Protein AF-A0A3C0BXS3-F1 (afdb_monomer_lite)

Structure (mmCIF, N/CA/C/O backbone):
data_AF-A0A3C0BXS3-F1
#
_entry.id   AF-A0A3C0BXS3-F1
#
loop_
_atom_site.group_PDB
_atom_site.id
_atom_site.type_symbol
_atom_site.label_atom_id
_atom_site.label_alt_id
_atom_site.label_comp_id
_atom_site.label_asym_id
_atom_site.label_entity_id
_atom_site.label_seq_id
_atom_site.pdbx_PDB_ins_code
_atom_site.Cartn_x
_atom_site.Cartn_y
_atom_site.Cartn_z
_atom_site.occupancy
_atom_site.B_iso_or_equiv
_atom_site.auth_seq_id
_atom_site.auth_comp_id
_atom_site.auth_asym_id
_atom_site.auth_atom_id
_atom_site.pdbx_PDB_model_num
ATOM 1 N N . MET A 1 1 ? 12.363 19.238 24.621 1.00 46.34 1 MET A N 1
ATOM 2 C CA . MET A 1 1 ? 12.752 18.638 23.332 1.00 46.34 1 MET A CA 1
ATOM 3 C C . MET A 1 1 ? 11.778 17.500 23.112 1.00 46.34 1 MET A C 1
ATOM 5 O O . MET A 1 1 ? 11.814 16.553 23.882 1.00 46.34 1 MET A O 1
ATOM 9 N N . ILE A 1 2 ? 10.798 17.682 22.228 1.00 51.22 2 ILE A N 1
ATOM 10 C CA . ILE A 1 2 ? 9.835 16.627 21.899 1.00 51.22 2 ILE A CA 1
ATOM 11 C C . ILE A 1 2 ? 10.576 15.727 20.912 1.00 51.22 2 ILE A C 1
ATOM 13 O O . ILE A 1 2 ? 10.911 16.179 19.821 1.00 51.22 2 ILE A O 1
ATOM 17 N N . PHE A 1 3 ? 10.944 14.524 21.343 1.00 51.50 3 PHE A N 1
ATOM 18 C CA . PHE A 1 3 ? 11.507 13.510 20.460 1.00 51.50 3 PHE A CA 1
ATOM 19 C C . PHE A 1 3 ? 10.339 12.951 19.645 1.00 51.50 3 PHE A C 1
ATOM 21 O O . PHE A 1 3 ? 9.474 12.279 20.200 1.00 51.50 3 PHE A O 1
ATOM 28 N N . ALA A 1 4 ? 10.262 13.317 18.366 1.00 50.56 4 ALA A N 1
ATOM 29 C CA . ALA A 1 4 ? 9.395 12.631 17.421 1.00 50.56 4 ALA A CA 1
ATOM 30 C C . ALA A 1 4 ? 10.035 11.264 17.160 1.00 50.56 4 ALA A C 1
ATOM 32 O O . ALA A 1 4 ? 11.113 11.191 16.570 1.00 50.56 4 ALA A O 1
ATOM 33 N N . PHE A 1 5 ? 9.428 10.206 17.689 1.00 52.25 5 PHE A N 1
ATOM 34 C CA . PHE A 1 5 ? 9.709 8.856 17.216 1.00 52.25 5 PHE A CA 1
ATOM 35 C C . PHE A 1 5 ? 9.144 8.741 15.793 1.00 52.25 5 PHE A C 1
ATOM 37 O O . PHE A 1 5 ? 8.111 9.367 15.530 1.00 52.25 5 PHE A O 1
ATOM 44 N N . PRO A 1 6 ? 9.805 8.016 14.874 1.00 51.69 6 PRO A N 1
ATOM 45 C CA . PRO A 1 6 ? 9.173 7.678 13.608 1.00 51.69 6 PRO A CA 1
ATOM 46 C C . PRO A 1 6 ? 7.893 6.909 13.944 1.00 51.69 6 PRO A C 1
ATOM 48 O O . PRO A 1 6 ? 7.936 5.924 14.678 1.00 51.69 6 PRO A O 1
ATOM 51 N N . ALA A 1 7 ? 6.750 7.429 13.505 1.00 56.00 7 ALA A N 1
ATOM 52 C CA . ALA A 1 7 ? 5.570 6.595 13.388 1.00 56.00 7 ALA A CA 1
ATOM 53 C C . ALA A 1 7 ? 5.893 5.635 12.244 1.00 56.00 7 ALA A C 1
ATOM 55 O O . ALA A 1 7 ? 6.181 6.100 11.140 1.00 56.00 7 ALA A O 1
ATOM 56 N N . GLU A 1 8 ? 5.974 4.341 12.540 1.00 64.12 8 GLU A N 1
ATOM 57 C CA . GLU A 1 8 ? 6.032 3.328 11.490 1.00 64.12 8 GLU A CA 1
ATOM 58 C C . GLU A 1 8 ? 4.653 3.365 10.838 1.00 64.12 8 GLU A C 1
ATOM 60 O O . GLU A 1 8 ? 3.651 3.047 11.474 1.00 64.12 8 GLU A O 1
ATOM 65 N N . ALA A 1 9 ? 4.606 3.968 9.653 1.00 78.31 9 ALA A N 1
ATOM 66 C CA . ALA A 1 9 ? 3.402 4.138 8.864 1.00 78.31 9 ALA A CA 1
ATOM 67 C C . ALA A 1 9 ? 3.368 3.036 7.806 1.00 78.31 9 ALA A C 1
ATOM 69 O O . ALA A 1 9 ? 4.419 2.556 7.390 1.00 78.31 9 ALA A O 1
ATOM 70 N N . LEU A 1 10 ? 2.165 2.660 7.374 1.00 88.38 10 LEU A N 1
ATOM 71 C CA . LEU A 1 10 ? 1.962 1.714 6.286 1.00 88.38 10 LEU A CA 1
ATOM 72 C C . LEU A 1 10 ? 2.770 2.175 5.083 1.00 88.38 10 LEU A C 1
ATOM 74 O O . LEU A 1 10 ? 2.592 3.297 4.611 1.00 88.38 10 LEU A O 1
ATOM 78 N N . THR A 1 11 ? 3.591 1.277 4.569 1.00 91.75 11 THR A N 1
ATOM 79 C CA . THR A 1 11 ? 4.429 1.539 3.409 1.00 91.75 11 THR A CA 1
ATOM 80 C C . THR A 1 11 ? 3.985 0.621 2.281 1.00 91.75 11 THR A C 1
ATOM 82 O O . THR A 1 11 ? 3.956 -0.595 2.455 1.00 91.75 11 THR A O 1
ATOM 85 N N . ILE A 1 12 ? 3.601 1.194 1.137 1.00 93.12 12 ILE A N 1
ATOM 86 C CA . ILE A 1 12 ? 3.169 0.440 -0.046 1.00 93.12 12 ILE A CA 1
ATOM 87 C C . ILE A 1 12 ? 4.148 0.700 -1.184 1.00 93.12 12 ILE A C 1
ATOM 89 O O . ILE A 1 12 ? 4.226 1.818 -1.696 1.00 93.12 12 ILE A O 1
ATOM 93 N N . SER A 1 13 ? 4.859 -0.341 -1.604 1.00 94.69 13 SER A N 1
ATOM 94 C CA . SER A 1 13 ? 5.765 -0.309 -2.749 1.00 94.69 13 SER A CA 1
ATOM 95 C C . SER A 1 13 ? 5.124 -0.943 -3.979 1.00 94.69 13 SER A C 1
ATOM 97 O O . SER A 1 13 ? 4.420 -1.941 -3.875 1.00 94.69 13 SER A O 1
ATOM 99 N N . ASN A 1 14 ? 5.361 -0.379 -5.157 1.00 95.88 14 ASN A N 1
ATOM 100 C CA . ASN A 1 14 ? 5.004 -1.001 -6.425 1.00 95.88 14 ASN A CA 1
ATOM 101 C C . ASN A 1 14 ? 6.265 -1.587 -7.068 1.00 95.88 14 ASN A C 1
ATOM 103 O O . ASN A 1 14 ? 7.117 -0.835 -7.550 1.00 95.88 14 ASN A O 1
ATOM 107 N N . VAL A 1 15 ? 6.386 -2.916 -7.088 1.00 95.62 15 VAL A N 1
ATOM 108 C CA . VAL A 1 15 ? 7.510 -3.595 -7.755 1.00 95.62 15 VAL A CA 1
ATOM 109 C C . VAL A 1 15 ? 7.165 -4.039 -9.176 1.00 95.62 15 VAL A C 1
ATOM 111 O O . VAL A 1 15 ? 8.054 -4.494 -9.901 1.00 95.62 15 VAL A O 1
ATOM 114 N N . ASP A 1 16 ? 5.920 -3.841 -9.605 1.00 94.38 16 ASP A N 1
ATOM 115 C CA . ASP A 1 16 ? 5.503 -4.056 -10.980 1.00 94.38 16 ASP A CA 1
ATOM 116 C C . ASP A 1 16 ? 6.105 -2.999 -11.928 1.00 94.38 16 ASP A C 1
ATOM 118 O O . ASP A 1 16 ? 6.501 -1.895 -11.521 1.00 94.38 16 ASP A O 1
ATOM 122 N N . PRO A 1 17 ? 6.236 -3.331 -13.227 1.00 94.38 17 PRO A N 1
ATOM 123 C CA . PRO A 1 17 ? 6.681 -2.384 -14.246 1.00 94.38 17 PRO A CA 1
ATOM 124 C C . PRO A 1 17 ? 5.597 -1.369 -14.643 1.00 94.38 17 PRO A C 1
ATOM 126 O O . PRO A 1 17 ? 5.914 -0.385 -15.317 1.00 94.38 17 PRO A O 1
ATOM 129 N N . ASP A 1 18 ? 4.347 -1.603 -14.246 1.00 94.44 18 ASP A N 1
ATOM 130 C CA . ASP A 1 18 ? 3.181 -0.786 -14.566 1.00 94.44 18 ASP A CA 1
ATOM 131 C C . ASP A 1 18 ? 2.719 0.015 -13.332 1.00 94.44 18 ASP A C 1
ATOM 133 O O . ASP A 1 18 ? 2.881 -0.439 -12.199 1.00 94.44 18 ASP A O 1
ATOM 137 N N . PRO A 1 19 ? 2.195 1.243 -13.505 1.00 95.00 19 PRO A N 1
ATOM 138 C CA . PRO A 1 19 ? 1.639 2.005 -12.394 1.00 95.00 19 PRO A CA 1
ATOM 139 C C . PRO A 1 19 ? 0.348 1.353 -11.892 1.00 95.00 19 PRO A C 1
ATOM 141 O O . PRO A 1 19 ? -0.497 0.974 -12.701 1.00 95.00 19 PRO A O 1
ATOM 144 N N . HIS A 1 20 ? 0.166 1.328 -10.573 1.00 95.56 20 HIS A N 1
ATOM 145 C CA . HIS A 1 20 ? -1.034 0.784 -9.941 1.00 95.56 20 HIS A CA 1
ATOM 146 C C . HIS A 1 20 ? -1.809 1.852 -9.187 1.00 95.56 20 HIS A C 1
ATOM 148 O O . HIS A 1 20 ? -1.239 2.648 -8.435 1.00 95.56 20 HIS A O 1
ATOM 154 N N . THR A 1 21 ? -3.126 1.869 -9.382 1.00 95.25 21 THR A N 1
ATOM 155 C CA . THR A 1 21 ? -4.020 2.757 -8.636 1.00 95.25 21 THR A CA 1
ATOM 156 C C . THR A 1 21 ? -4.668 1.995 -7.489 1.00 95.25 21 THR A C 1
ATOM 158 O O . THR A 1 21 ? -5.259 0.932 -7.674 1.00 95.25 21 THR A O 1
ATOM 161 N N . ILE A 1 22 ? -4.580 2.574 -6.295 1.00 94.38 22 ILE A N 1
ATOM 162 C CA . ILE A 1 22 ? -5.181 2.045 -5.077 1.00 94.38 22 ILE A CA 1
ATOM 163 C C . ILE A 1 22 ? -6.132 3.069 -4.467 1.00 94.38 22 ILE A C 1
ATOM 165 O O . ILE A 1 22 ? -5.910 4.277 -4.537 1.00 94.38 22 ILE A O 1
ATOM 169 N N . THR A 1 23 ? -7.177 2.587 -3.811 1.00 95.25 23 THR A N 1
ATOM 170 C CA . THR A 1 23 ? -8.063 3.394 -2.977 1.00 95.25 23 THR A CA 1
ATOM 171 C C . THR A 1 23 ? -7.834 3.036 -1.521 1.00 95.25 23 THR A C 1
ATOM 173 O O . THR A 1 23 ? -8.078 1.913 -1.094 1.00 95.25 23 THR A O 1
ATOM 176 N N . VAL A 1 24 ? -7.390 4.008 -0.734 1.00 93.94 24 VAL A N 1
ATOM 177 C CA . VAL A 1 24 ? -7.186 3.866 0.705 1.00 93.94 24 VAL A CA 1
ATOM 178 C C . VAL A 1 24 ? -8.379 4.467 1.434 1.00 93.94 24 VAL A C 1
ATOM 180 O O . VAL A 1 24 ? -8.650 5.663 1.331 1.00 93.94 24 VAL A O 1
ATOM 183 N N . THR A 1 25 ? -9.091 3.644 2.194 1.00 94.38 25 THR A N 1
ATOM 184 C CA . THR A 1 25 ? -10.221 4.049 3.029 1.00 94.38 25 THR A CA 1
ATOM 185 C C . THR A 1 25 ? -9.828 4.034 4.503 1.00 94.38 25 THR A C 1
ATOM 187 O O . THR A 1 25 ? -9.520 2.983 5.065 1.00 94.38 25 THR A O 1
ATOM 190 N N . VAL A 1 26 ? -9.912 5.191 5.160 1.00 92.12 26 VAL A N 1
ATOM 191 C CA . VAL A 1 26 ? -9.650 5.372 6.594 1.00 92.12 26 VAL A CA 1
ATOM 192 C C . VAL A 1 26 ? -10.949 5.777 7.277 1.00 92.12 26 VAL A C 1
ATOM 194 O O . VAL A 1 26 ? -11.423 6.906 7.146 1.00 92.12 26 VAL A O 1
ATOM 197 N N . GLY A 1 27 ? -11.563 4.852 8.013 1.00 88.62 27 GLY A N 1
ATOM 198 C CA . GLY A 1 27 ? -12.855 5.096 8.652 1.00 88.62 27 GLY A CA 1
ATOM 199 C C . GLY A 1 27 ? -13.965 5.378 7.632 1.00 88.62 27 GLY A C 1
ATOM 200 O O . GLY A 1 27 ? -14.555 4.449 7.092 1.00 88.62 27 GLY A O 1
ATOM 201 N N . SER A 1 28 ? -14.297 6.655 7.412 1.00 88.44 28 SER A N 1
ATOM 202 C CA . SER A 1 28 ? -15.305 7.098 6.427 1.00 88.44 28 SER A CA 1
ATOM 203 C C . SER A 1 28 ? -14.715 7.875 5.249 1.00 88.44 28 SER A C 1
ATOM 205 O O . SER A 1 28 ? -15.434 8.164 4.294 1.00 88.44 28 SER A O 1
ATOM 207 N N . ASP A 1 29 ? -13.430 8.211 5.308 1.00 90.62 29 ASP A N 1
ATOM 208 C CA . ASP A 1 29 ? -12.728 8.960 4.275 1.00 90.62 29 ASP A CA 1
ATOM 209 C C . ASP A 1 29 ? -12.067 7.983 3.302 1.00 90.62 29 ASP A C 1
ATOM 211 O O . ASP A 1 29 ? -11.561 6.942 3.712 1.00 90.62 29 ASP A O 1
ATOM 215 N N . SER A 1 30 ? -12.093 8.284 2.004 1.00 92.44 30 SER A N 1
ATOM 216 C CA . SER A 1 30 ? -11.422 7.482 0.974 1.00 92.44 30 SER A CA 1
ATOM 217 C C . SER A 1 30 ? -10.567 8.375 0.090 1.00 92.44 30 SER A C 1
ATOM 219 O O . SER A 1 30 ? -10.987 9.475 -0.277 1.00 92.44 30 SER A O 1
ATOM 221 N N . ASN A 1 31 ? -9.368 7.906 -0.234 1.00 91.50 31 ASN A N 1
ATOM 222 C CA . ASN A 1 31 ? -8.407 8.617 -1.055 1.00 91.50 31 ASN A CA 1
ATOM 223 C C . ASN A 1 31 ? -7.819 7.679 -2.106 1.00 91.50 31 ASN A C 1
ATOM 225 O O . ASN A 1 31 ? -7.380 6.583 -1.779 1.00 91.50 31 ASN A O 1
ATOM 229 N N . GLU A 1 32 ? -7.822 8.118 -3.357 1.00 94.31 32 GLU A N 1
ATOM 230 C CA . GLU A 1 32 ? -7.218 7.378 -4.459 1.00 94.31 32 GLU A CA 1
ATOM 231 C C . GLU A 1 32 ? -5.773 7.844 -4.652 1.00 94.31 32 GLU A C 1
ATOM 233 O O . GLU A 1 32 ? -5.500 9.046 -4.721 1.00 94.31 32 GLU A O 1
ATOM 238 N N . LEU A 1 33 ? -4.856 6.885 -4.730 1.00 93.62 33 LEU A N 1
ATOM 239 C CA . LEU A 1 33 ? -3.424 7.093 -4.888 1.00 93.62 33 LEU A CA 1
ATOM 240 C C . LEU A 1 33 ? -2.938 6.251 -6.063 1.00 93.62 33 LEU A C 1
ATOM 242 O O . LEU A 1 33 ? -3.288 5.083 -6.189 1.00 93.62 33 LEU A O 1
ATOM 246 N N . THR A 1 34 ? -2.122 6.841 -6.929 1.00 94.94 34 THR A N 1
ATOM 247 C CA . THR A 1 34 ? -1.432 6.103 -7.994 1.00 94.94 34 THR A CA 1
ATOM 248 C C . THR A 1 34 ? 0.026 5.945 -7.606 1.00 94.94 34 THR A C 1
ATOM 250 O O . THR A 1 34 ? 0.694 6.938 -7.315 1.00 94.94 34 THR A O 1
ATOM 253 N N . ILE A 1 35 ? 0.498 4.704 -7.601 1.00 94.81 35 ILE A N 1
ATOM 254 C CA . ILE A 1 35 ? 1.861 4.330 -7.243 1.00 94.81 35 ILE A CA 1
ATOM 255 C C . ILE A 1 35 ? 2.609 4.032 -8.537 1.00 94.81 35 ILE A C 1
ATOM 257 O O . ILE A 1 35 ? 2.281 3.088 -9.261 1.00 94.81 35 ILE A O 1
ATOM 261 N N . GLU A 1 36 ? 3.592 4.871 -8.857 1.00 96.19 36 GLU A N 1
ATOM 262 C CA . GLU A 1 36 ? 4.426 4.680 -10.044 1.00 96.19 36 GLU A CA 1
ATOM 263 C C . GLU A 1 36 ? 5.283 3.404 -9.930 1.00 96.19 36 GLU A C 1
ATOM 265 O O . GLU A 1 36 ? 5.544 2.933 -8.822 1.00 96.19 36 GLU A O 1
ATOM 270 N N . PRO A 1 37 ? 5.749 2.838 -11.057 1.00 96.38 37 PRO A N 1
ATOM 271 C CA . PRO A 1 37 ? 6.626 1.672 -11.044 1.00 96.38 37 PRO A CA 1
ATOM 272 C C . PRO A 1 37 ? 7.875 1.904 -10.191 1.00 96.38 37 PRO A C 1
ATOM 274 O O 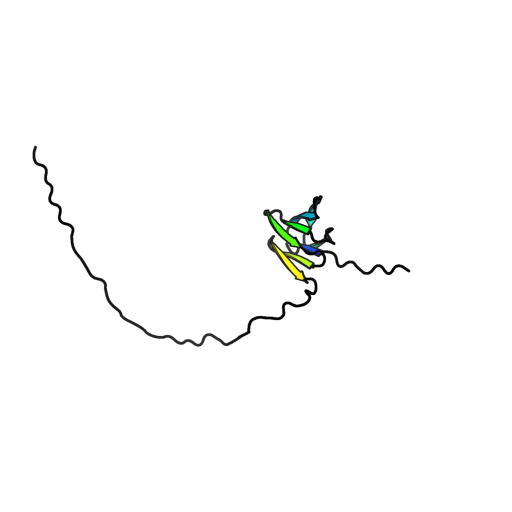. PRO A 1 37 ? 8.479 2.981 -10.248 1.00 96.38 37 PRO A O 1
ATOM 277 N N . GLN A 1 38 ? 8.301 0.882 -9.447 1.00 93.25 38 GLN A N 1
ATOM 278 C CA . GLN A 1 38 ? 9.499 0.913 -8.592 1.00 93.25 38 GLN A CA 1
ATOM 279 C C . GLN A 1 38 ? 9.488 2.059 -7.566 1.00 93.25 38 GLN A C 1
ATOM 281 O O . GLN A 1 38 ? 10.543 2.578 -7.190 1.00 93.25 38 GLN A O 1
ATOM 286 N N . THR A 1 39 ? 8.295 2.499 -7.163 1.00 93.62 39 THR A N 1
ATOM 287 C CA . THR A 1 39 ? 8.093 3.617 -6.241 1.00 93.62 39 THR A CA 1
ATOM 288 C C . THR A 1 39 ? 7.307 3.156 -5.028 1.00 93.62 39 THR A C 1
ATOM 290 O O . THR A 1 39 ? 6.480 2.252 -5.106 1.00 93.62 39 THR A O 1
ATOM 293 N N . GLU A 1 40 ? 7.566 3.816 -3.910 1.00 93.12 40 GLU A N 1
ATOM 294 C CA . GLU A 1 40 ? 6.940 3.558 -2.626 1.00 93.12 40 GLU A CA 1
ATOM 295 C C . GLU A 1 40 ? 6.182 4.795 -2.143 1.00 93.12 40 GLU A C 1
ATOM 297 O O . G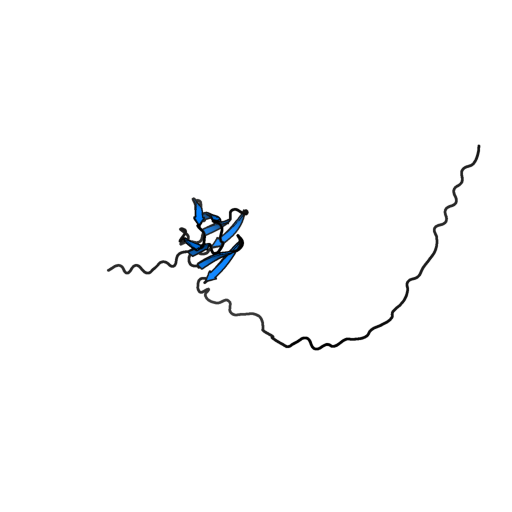LU A 1 40 ? 6.584 5.934 -2.413 1.00 93.12 40 GLU A O 1
ATOM 302 N N . VAL A 1 41 ? 5.066 4.568 -1.454 1.00 92.69 41 VAL A N 1
ATOM 303 C CA . VAL A 1 41 ? 4.232 5.611 -0.860 1.00 92.69 41 VAL A CA 1
ATOM 304 C C . VAL A 1 41 ? 3.836 5.251 0.567 1.00 92.69 41 VAL A C 1
ATOM 306 O O . VAL A 1 41 ? 3.602 4.087 0.886 1.00 92.69 41 VAL A O 1
ATOM 309 N N . ASP A 1 42 ? 3.676 6.282 1.393 1.00 91.38 42 ASP A N 1
ATOM 310 C CA . ASP A 1 42 ? 3.200 6.176 2.773 1.00 91.38 42 ASP A CA 1
ATOM 311 C C . ASP A 1 42 ? 1.761 6.715 2.868 1.00 91.38 42 ASP A C 1
ATOM 313 O O . ASP A 1 42 ? 1.549 7.915 3.108 1.00 91.38 42 ASP A O 1
ATOM 317 N N . PRO A 1 43 ? 0.732 5.891 2.599 1.00 87.81 43 PRO A N 1
ATOM 318 C CA . PRO A 1 43 ? -0.649 6.310 2.769 1.00 87.81 43 PRO A CA 1
ATOM 319 C C . PRO A 1 43 ? -0.985 6.594 4.242 1.00 87.81 43 PRO A C 1
ATOM 321 O O . PRO A 1 43 ? -0.455 5.956 5.153 1.00 87.81 43 PRO A O 1
ATOM 324 N N . PRO A 1 44 ? -1.936 7.507 4.509 1.00 83.69 44 PRO A N 1
ATOM 325 C CA . PRO A 1 44 ? -2.398 7.759 5.867 1.00 83.69 44 PRO A CA 1
ATOM 326 C C . PRO A 1 44 ? -3.149 6.528 6.390 1.00 83.69 44 PRO A C 1
ATOM 328 O O . PRO A 1 44 ? -4.294 6.299 6.012 1.00 83.69 44 PRO A O 1
ATOM 331 N N . CYS A 1 45 ? -2.514 5.726 7.245 1.00 87.19 45 CYS A N 1
ATOM 332 C CA . CYS A 1 45 ? -3.088 4.480 7.760 1.00 87.19 45 CYS A CA 1
ATOM 333 C C . CYS A 1 45 ? -2.813 4.247 9.259 1.00 87.19 45 CYS A C 1
ATOM 335 O O . CYS A 1 45 ? -2.990 3.141 9.739 1.00 87.19 45 CYS A O 1
ATOM 337 N N . ASP A 1 46 ? -2.478 5.272 10.053 1.00 79.88 46 ASP A N 1
ATOM 338 C CA . ASP A 1 46 ? -2.029 5.140 11.461 1.00 79.88 46 ASP A CA 1
ATOM 339 C C . ASP A 1 46 ? -2.986 4.402 12.433 1.00 79.88 46 ASP A C 1
ATOM 341 O O . ASP A 1 46 ? -2.649 4.137 13.587 1.00 79.88 46 ASP A O 1
ATOM 345 N N . LYS A 1 47 ? -4.243 4.178 12.036 1.00 81.69 47 LYS A N 1
ATOM 346 C CA . LYS A 1 47 ? -5.317 3.577 12.853 1.00 81.69 47 LYS A CA 1
ATOM 347 C C . LYS A 1 47 ? -5.848 2.268 12.259 1.00 81.69 47 LYS A C 1
ATOM 349 O O . LYS A 1 47 ? -6.851 1.749 12.755 1.00 81.69 47 LYS A O 1
ATOM 354 N N . GLY A 1 48 ? -5.218 1.793 11.194 1.00 87.81 48 GLY A N 1
ATOM 355 C CA . GLY A 1 48 ? -5.751 0.795 10.288 1.00 87.81 48 GLY A CA 1
ATOM 356 C C . GLY A 1 48 ? -6.610 1.417 9.191 1.00 87.81 48 GLY A C 1
ATOM 357 O O . GLY A 1 48 ? -7.311 2.418 9.387 1.00 87.81 48 GLY A O 1
ATOM 358 N N . CYS A 1 49 ? -6.539 0.817 8.014 1.00 92.06 49 CYS A N 1
ATOM 359 C CA . CYS A 1 49 ? -7.226 1.269 6.816 1.00 92.06 49 CYS A CA 1
ATOM 360 C C . CYS A 1 49 ? -7.576 0.076 5.930 1.00 92.06 49 CYS A C 1
ATOM 362 O O . CYS A 1 49 ? -7.058 -1.027 6.096 1.00 92.06 49 CYS A O 1
ATOM 364 N N . LYS A 1 50 ? -8.477 0.303 4.978 1.00 93.94 50 LYS A N 1
ATOM 365 C CA . LYS A 1 50 ? -8.773 -0.659 3.924 1.00 93.94 50 LYS A CA 1
ATOM 366 C C . LYS A 1 50 ? -8.156 -0.166 2.627 1.00 93.94 50 LYS A C 1
ATOM 368 O O . LYS A 1 50 ? -8.466 0.942 2.201 1.00 93.94 50 LYS A O 1
ATOM 373 N N . VAL A 1 51 ? -7.317 -0.981 2.011 1.00 93.88 51 VAL A N 1
ATOM 374 C CA . VAL A 1 51 ? -6.731 -0.721 0.699 1.00 93.88 51 VAL A CA 1
ATOM 375 C C . VAL A 1 51 ? -7.506 -1.530 -0.329 1.00 93.88 51 VAL A C 1
ATOM 377 O O . VAL A 1 51 ? -7.641 -2.740 -0.190 1.00 93.88 51 VAL A O 1
ATOM 380 N N . GLU A 1 52 ? -8.049 -0.866 -1.337 1.00 95.00 52 GLU A N 1
ATOM 381 C CA . GLU A 1 52 ? -8.690 -1.487 -2.492 1.00 95.00 52 GLU A C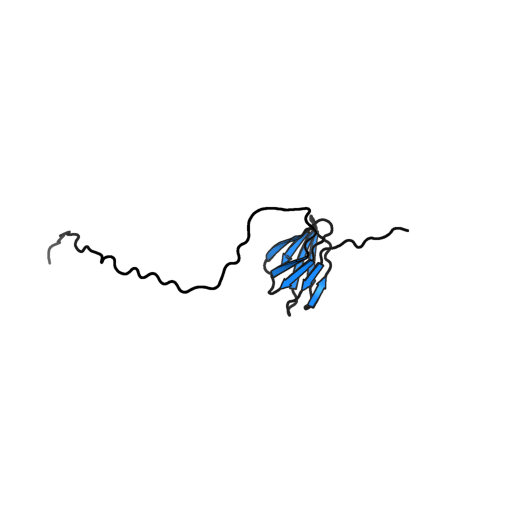A 1
ATOM 382 C C . GLU A 1 52 ? -7.813 -1.279 -3.726 1.00 95.00 52 GLU A C 1
ATOM 384 O O . GLU A 1 52 ? -7.393 -0.158 -4.005 1.00 95.00 52 GLU A O 1
ATOM 389 N N . LEU A 1 53 ? -7.531 -2.350 -4.455 1.00 93.81 53 LEU A N 1
ATOM 390 C CA . LEU A 1 53 ? -6.820 -2.304 -5.728 1.00 93.81 53 LEU A CA 1
ATOM 391 C C . LEU A 1 53 ? -7.788 -2.005 -6.881 1.00 93.81 53 LEU A C 1
ATOM 393 O O . LEU A 1 53 ? -8.990 -2.257 -6.796 1.00 93.81 53 LEU A O 1
ATOM 397 N N . GLU A 1 54 ? -7.258 -1.542 -8.012 1.00 92.19 54 GLU A N 1
ATOM 398 C CA . GLU A 1 54 ? -8.027 -1.298 -9.244 1.00 92.19 54 GLU A CA 1
ATOM 399 C C . GLU A 1 54 ? -8.772 -2.533 -9.789 1.00 92.19 54 GLU A C 1
ATOM 401 O O . GLU A 1 54 ? -9.759 -2.401 -10.516 1.00 92.19 54 GLU A O 1
ATOM 406 N N . ASN A 1 55 ? -8.335 -3.739 -9.416 1.00 89.38 55 ASN A N 1
ATOM 407 C CA . ASN A 1 55 ? -8.991 -4.998 -9.766 1.00 89.38 55 ASN A CA 1
ATOM 408 C C . ASN A 1 55 ? -10.206 -5.328 -8.864 1.00 89.38 55 ASN A C 1
ATOM 410 O O . ASN A 1 55 ? -10.931 -6.289 -9.133 1.00 89.38 55 ASN A O 1
ATOM 414 N N . GLY A 1 56 ? -10.455 -4.519 -7.827 1.00 91.38 56 GLY A N 1
ATOM 415 C CA . GLY A 1 56 ? -11.537 -4.673 -6.856 1.00 91.38 56 GLY A CA 1
ATOM 416 C C . GLY A 1 56 ? -11.196 -5.541 -5.643 1.00 91.38 56 GLY A C 1
ATOM 417 O O . GLY A 1 56 ? -12.073 -5.772 -4.806 1.00 91.38 56 GLY A O 1
ATOM 418 N N . GLU A 1 57 ? -9.961 -6.035 -5.525 1.00 92.75 57 GLU A N 1
ATOM 419 C CA . GLU A 1 57 ? -9.500 -6.729 -4.321 1.00 92.75 57 GLU A CA 1
ATOM 420 C C . GLU A 1 57 ? -9.311 -5.750 -3.163 1.00 92.75 57 GLU A C 1
ATOM 422 O O . GLU A 1 57 ? -8.845 -4.628 -3.346 1.00 92.75 57 GLU A O 1
ATOM 427 N N . GLN A 1 58 ? -9.687 -6.179 -1.957 1.00 93.88 58 GLN A N 1
ATOM 428 C CA . GLN A 1 58 ? -9.659 -5.361 -0.747 1.00 93.88 58 GLN A CA 1
ATOM 429 C C . GLN A 1 58 ? -8.813 -6.029 0.335 1.00 93.88 58 GLN A C 1
ATOM 431 O O . GLN A 1 58 ? -8.988 -7.212 0.623 1.00 93.88 58 GLN A O 1
ATOM 436 N N . TYR A 1 59 ? -7.971 -5.235 0.989 1.00 92.25 59 TYR A N 1
ATOM 437 C CA . TYR A 1 59 ? -7.040 -5.659 2.026 1.00 92.25 59 TYR A CA 1
ATOM 438 C C . TYR A 1 59 ? -7.198 -4.767 3.258 1.00 92.25 59 TYR A C 1
ATOM 440 O O . TYR A 1 59 ? -7.250 -3.541 3.148 1.00 92.25 59 TYR A O 1
ATOM 448 N N . GLU A 1 60 ? -7.298 -5.371 4.439 1.00 92.12 60 GLU A N 1
ATOM 449 C CA . GLU A 1 60 ? -7.324 -4.645 5.712 1.00 92.12 60 GLU A CA 1
ATOM 450 C C . GLU A 1 60 ? -5.908 -4.553 6.277 1.00 92.12 60 GLU A C 1
ATOM 452 O O . GLU A 1 60 ? -5.313 -5.572 6.616 1.00 92.12 60 GLU A O 1
ATOM 457 N N . MET A 1 61 ? -5.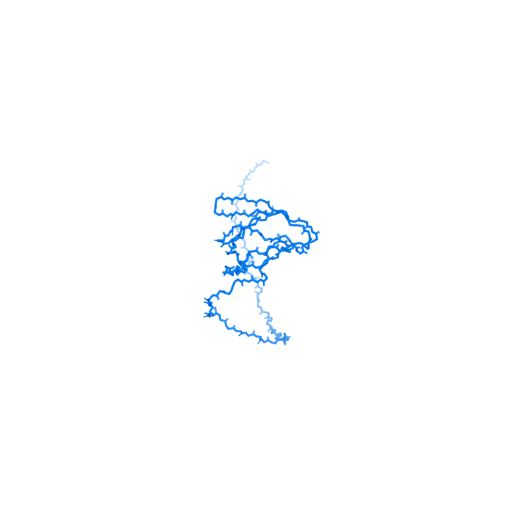408 -3.327 6.402 1.00 90.31 61 MET A N 1
ATOM 458 C CA . MET A 1 61 ? -4.072 -3.015 6.907 1.00 90.31 61 MET A CA 1
ATOM 459 C C . MET A 1 61 ? -4.161 -2.449 8.324 1.00 90.31 61 MET A C 1
ATOM 461 O O . MET A 1 61 ? -5.138 -1.773 8.675 1.00 90.31 61 MET A O 1
ATOM 465 N N . LYS A 1 62 ? -3.153 -2.721 9.154 1.00 88.12 62 LYS A N 1
ATOM 466 C CA . LYS A 1 62 ? -3.053 -2.238 10.540 1.00 88.12 62 LYS A CA 1
ATOM 467 C C . LYS A 1 62 ? -2.465 -0.838 10.645 1.00 88.12 62 LYS A C 1
ATOM 469 O O . LYS A 1 62 ? -2.881 -0.102 11.541 1.00 88.12 62 LYS A O 1
ATOM 474 N N . GLY A 1 63 ? -1.610 -0.452 9.704 1.00 86.38 63 GLY A N 1
ATOM 475 C CA . GLY A 1 63 ? -1.044 0.887 9.623 1.00 86.38 63 GLY A CA 1
ATOM 476 C C . GLY A 1 63 ? 0.449 0.999 9.864 1.00 86.38 63 GLY A C 1
ATOM 477 O O . GLY A 1 63 ? 0.951 2.112 9.774 1.00 86.38 63 GLY A O 1
ATOM 478 N N . ASP A 1 64 ? 1.123 -0.101 10.178 1.00 86.56 64 ASP A N 1
ATOM 479 C CA . ASP A 1 64 ? 2.547 -0.171 10.523 1.00 86.56 64 ASP A CA 1
ATOM 480 C C . ASP A 1 64 ? 3.254 -1.335 9.797 1.00 86.56 64 ASP A C 1
ATOM 482 O O . ASP A 1 64 ? 4.420 -1.623 10.069 1.00 86.56 64 ASP A O 1
ATOM 486 N N . GLU A 1 65 ? 2.569 -1.986 8.845 1.00 87.81 65 GLU A N 1
ATOM 487 C CA . GLU A 1 65 ? 3.169 -2.994 7.973 1.00 87.81 65 GLU A CA 1
ATOM 488 C C . GLU A 1 65 ? 3.807 -2.387 6.712 1.00 87.81 65 GLU A C 1
ATOM 490 O O . GLU A 1 65 ? 3.442 -1.309 6.241 1.00 87.81 65 GLU A O 1
ATOM 495 N N . SER A 1 66 ? 4.757 -3.113 6.131 1.00 90.75 66 SER A N 1
ATOM 496 C CA . SER A 1 66 ? 5.315 -2.838 4.808 1.00 90.75 66 SER A CA 1
ATOM 497 C C . SER A 1 66 ? 4.794 -3.871 3.820 1.00 90.75 66 SER A C 1
ATOM 499 O O . SER A 1 66 ? 4.884 -5.078 4.066 1.00 90.75 66 SER A O 1
ATOM 501 N N . VAL A 1 67 ? 4.249 -3.404 2.702 1.00 93.44 67 VAL A N 1
ATOM 502 C CA . VAL A 1 67 ? 3.637 -4.243 1.672 1.00 93.44 67 VAL A CA 1
ATOM 503 C C . VAL A 1 67 ? 4.138 -3.867 0.277 1.00 93.44 67 VAL A C 1
ATOM 505 O O . VAL A 1 67 ? 4.522 -2.725 0.025 1.00 93.44 67 VAL A O 1
ATOM 508 N N . SER A 1 68 ? 4.103 -4.826 -0.645 1.00 94.69 68 SER A N 1
ATOM 509 C CA . SER A 1 68 ? 4.489 -4.648 -2.047 1.00 94.69 68 SER A CA 1
ATOM 510 C C . SER A 1 68 ? 3.374 -5.103 -2.985 1.00 94.69 68 SER A C 1
ATOM 512 O O . SER A 1 68 ? 2.664 -6.059 -2.682 1.00 94.69 68 SER A O 1
ATOM 514 N N . ILE A 1 69 ? 3.213 -4.417 -4.115 1.00 94.75 69 ILE A N 1
ATOM 515 C CA . ILE A 1 69 ? 2.317 -4.800 -5.208 1.00 94.75 69 ILE A CA 1
ATOM 516 C C . ILE A 1 69 ? 3.152 -5.536 -6.255 1.00 94.75 69 ILE A C 1
ATOM 518 O O . ILE A 1 69 ? 4.065 -4.932 -6.823 1.00 94.75 69 ILE A O 1
ATOM 522 N N . GLU A 1 70 ? 2.847 -6.818 -6.464 1.00 93.94 70 GLU A N 1
ATOM 523 C CA . GLU A 1 70 ? 3.453 -7.660 -7.505 1.00 93.94 70 GLU A CA 1
ATOM 524 C C . GLU A 1 70 ? 2.351 -8.382 -8.289 1.00 93.94 70 GLU A C 1
ATOM 526 O O . GLU A 1 70 ? 1.428 -8.936 -7.693 1.00 93.94 70 GLU A O 1
ATOM 531 N N . ASP A 1 71 ? 2.436 -8.389 -9.618 1.00 91.75 71 ASP A N 1
ATOM 532 C CA . ASP A 1 71 ? 1.412 -8.911 -10.530 1.00 91.75 71 ASP A CA 1
ATOM 533 C C . ASP A 1 71 ? -0.009 -8.377 -10.213 1.00 91.75 71 ASP A C 1
ATOM 535 O O . ASP A 1 71 ? -1.022 -9.056 -10.410 1.00 91.75 71 ASP A O 1
ATOM 539 N N . GLY A 1 72 ? -0.099 -7.139 -9.708 1.00 90.56 72 GLY A N 1
ATOM 540 C CA . GLY A 1 72 ? -1.365 -6.513 -9.322 1.00 90.56 72 GLY A CA 1
ATOM 541 C C . GLY A 1 72 ? -2.043 -7.127 -8.091 1.00 90.56 72 GLY A C 1
ATOM 542 O O . GLY A 1 72 ? -3.257 -6.989 -7.950 1.00 90.56 72 GLY A O 1
ATOM 543 N N . VAL A 1 73 ? -1.295 -7.794 -7.207 1.00 91.75 73 VAL A N 1
ATOM 544 C CA . VAL A 1 73 ? -1.769 -8.258 -5.891 1.00 91.75 73 VAL A CA 1
ATOM 545 C C . VAL A 1 73 ? -0.843 -7.761 -4.775 1.00 91.75 73 VAL A C 1
ATOM 547 O O . VAL A 1 73 ? 0.337 -7.507 -5.004 1.00 91.75 73 VAL A O 1
ATOM 550 N N . ILE A 1 74 ? -1.371 -7.599 -3.556 1.00 92.19 74 ILE A N 1
ATOM 551 C CA . ILE A 1 74 ? -0.584 -7.110 -2.411 1.00 92.19 74 ILE A CA 1
ATOM 552 C C . ILE A 1 74 ? 0.055 -8.271 -1.636 1.00 92.19 74 ILE A C 1
ATOM 554 O O . ILE A 1 74 ? -0.631 -9.212 -1.231 1.00 92.19 74 ILE A O 1
ATOM 558 N N . PHE A 1 75 ? 1.346 -8.138 -1.336 1.00 92.94 75 PHE A N 1
ATOM 559 C CA . PHE A 1 75 ? 2.130 -9.019 -0.472 1.00 92.94 75 PHE A CA 1
ATOM 560 C C . PHE A 1 75 ? 2.655 -8.263 0.749 1.00 92.94 75 PHE A C 1
ATOM 562 O O . PHE A 1 75 ? 3.136 -7.141 0.627 1.00 92.94 75 PHE A O 1
ATOM 569 N N . VAL A 1 76 ? 2.590 -8.880 1.930 1.00 91.38 76 VAL A N 1
ATOM 570 C CA . VAL A 1 76 ? 3.147 -8.310 3.168 1.00 91.38 76 VAL A CA 1
ATOM 571 C C . VAL A 1 76 ? 4.621 -8.696 3.277 1.00 91.38 76 VAL A C 1
ATOM 573 O O . VAL A 1 76 ? 4.934 -9.878 3.409 1.00 91.38 76 VAL A O 1
ATOM 576 N N . ASP A 1 77 ? 5.511 -7.705 3.226 1.00 88.50 77 ASP A N 1
ATOM 577 C CA . ASP A 1 77 ? 6.965 -7.888 3.331 1.00 88.50 77 ASP A CA 1
ATOM 578 C C . ASP A 1 77 ? 7.417 -7.890 4.800 1.00 88.50 77 ASP A C 1
ATOM 580 O O . ASP A 1 77 ? 8.174 -8.758 5.239 1.00 88.50 77 ASP A O 1
ATOM 584 N N . ALA A 1 78 ? 6.863 -6.970 5.596 1.00 85.25 78 ALA A N 1
ATOM 585 C CA . ALA A 1 78 ? 7.082 -6.898 7.034 1.00 85.25 78 ALA A CA 1
ATOM 586 C C . ALA A 1 78 ? 5.769 -6.583 7.753 1.00 85.25 78 ALA A C 1
ATOM 588 O O . ALA A 1 78 ? 5.159 -5.545 7.517 1.00 85.25 78 ALA A O 1
ATOM 589 N N . ALA A 1 79 ? 5.339 -7.470 8.647 1.00 77.62 79 ALA A N 1
ATOM 590 C CA . ALA A 1 79 ? 4.219 -7.210 9.547 1.00 77.62 79 ALA A CA 1
ATOM 591 C C . ALA A 1 79 ? 4.722 -6.565 10.852 1.00 77.62 79 ALA A C 1
ATOM 593 O O . ALA A 1 79 ? 5.866 -6.834 11.253 1.00 77.62 79 ALA A O 1
ATOM 594 N N . PRO A 1 80 ? 3.888 -5.783 11.567 1.00 69.50 80 PRO A N 1
ATOM 595 C CA . PRO A 1 80 ? 4.176 -5.438 12.953 1.00 69.50 80 PRO A CA 1
ATOM 596 C C . PRO A 1 80 ? 4.496 -6.694 13.748 1.00 69.50 80 PRO A C 1
ATOM 598 O O . PRO A 1 80 ? 3.957 -7.770 13.488 1.00 69.50 80 PRO A O 1
ATOM 601 N N . SER A 1 81 ? 5.358 -6.549 14.752 1.00 64.69 81 SER A N 1
ATOM 602 C CA . SER A 1 81 ? 5.626 -7.623 15.705 1.00 64.69 81 SER A CA 1
ATOM 603 C C . SER A 1 81 ? 4.324 -7.980 16.426 1.00 64.69 81 SER A C 1
ATOM 605 O O . SER A 1 81 ? 3.977 -7.357 17.427 1.00 64.69 81 SER A O 1
ATOM 607 N N . GLU A 1 82 ? 3.576 -8.949 15.903 1.00 61.75 82 GLU A N 1
ATOM 608 C CA . GLU A 1 82 ? 2.431 -9.514 16.597 1.00 61.75 82 GLU A CA 1
ATOM 609 C C . GLU A 1 82 ? 2.955 -10.091 17.917 1.00 61.75 82 GLU A C 1
ATOM 611 O O . GLU A 1 82 ? 3.876 -10.913 17.931 1.00 61.75 82 GLU A O 1
ATOM 616 N N . GLU A 1 83 ? 2.425 -9.625 19.051 1.00 57.56 83 GLU A N 1
ATOM 617 C CA . GLU A 1 83 ? 2.675 -10.267 20.339 1.00 57.56 83 GLU A CA 1
ATOM 618 C C . GLU A 1 83 ? 2.054 -11.678 20.308 1.00 57.56 83 GLU A C 1
ATOM 620 O O . GLU A 1 83 ? 0.915 -11.866 20.717 1.00 57.56 83 GLU A O 1
ATOM 625 N N . GLY A 1 84 ? 2.819 -12.650 19.802 1.00 48.84 84 GLY A N 1
ATOM 626 C CA . GLY A 1 84 ? 2.690 -14.096 19.998 1.00 48.84 84 GLY A CA 1
ATOM 627 C C . GLY A 1 84 ? 1.402 -14.772 19.513 1.00 48.84 84 GLY A C 1
ATOM 628 O O . GLY A 1 84 ? 0.420 -14.829 20.248 1.00 48.84 84 GLY A O 1
ATOM 629 N N . ASP A 1 85 ? 1.483 -15.477 18.382 1.00 47.31 85 ASP A N 1
ATOM 630 C CA . ASP A 1 85 ? 0.757 -16.744 18.197 1.00 47.31 85 ASP A CA 1
ATOM 631 C C . ASP A 1 85 ? 1.771 -17.900 18.164 1.00 47.31 85 ASP A C 1
ATOM 633 O O . ASP A 1 85 ? 2.135 -18.459 17.130 1.00 47.31 85 ASP A O 1
ATOM 637 N N . ASP A 1 86 ? 2.297 -18.233 19.344 1.00 54.34 86 ASP A N 1
ATOM 638 C CA . ASP A 1 86 ? 2.991 -19.496 19.560 1.00 54.34 86 ASP A CA 1
ATOM 639 C C . ASP A 1 86 ? 1.957 -20.629 19.716 1.00 54.34 86 ASP A C 1
ATOM 641 O O . ASP A 1 86 ? 1.565 -20.988 20.829 1.00 54.34 86 ASP A O 1
ATOM 645 N N . GLY A 1 87 ? 1.596 -21.273 18.601 1.00 48.62 87 GLY A N 1
ATOM 646 C CA . GLY A 1 87 ? 1.555 -22.740 18.563 1.00 48.62 87 GLY A CA 1
ATOM 647 C C . GLY A 1 87 ? 0.298 -23.429 18.020 1.00 48.62 87 GLY A C 1
ATOM 648 O O . GLY A 1 87 ? -0.672 -23.629 18.745 1.00 48.62 87 GLY A O 1
ATOM 649 N N . ALA A 1 88 ? 0.421 -24.014 16.818 1.00 48.09 88 ALA A N 1
ATOM 650 C CA . ALA A 1 88 ? 0.546 -25.470 16.564 1.00 48.09 88 ALA A CA 1
ATOM 651 C C . ALA A 1 88 ? 0.175 -25.785 15.087 1.00 48.09 88 ALA A C 1
ATOM 653 O O . ALA A 1 88 ? -0.866 -25.356 14.616 1.00 48.09 88 ALA A O 1
ATOM 654 N N . ALA A 1 89 ? 0.918 -26.565 14.292 1.00 46.22 89 ALA A N 1
ATOM 655 C CA . ALA A 1 89 ? 1.823 -27.648 14.648 1.00 46.22 89 ALA A CA 1
ATOM 656 C C . ALA A 1 89 ? 2.885 -27.948 13.567 1.00 46.22 89 ALA A C 1
ATOM 658 O O . ALA A 1 89 ? 2.583 -28.011 12.382 1.00 46.22 89 ALA A O 1
ATOM 659 N N . ALA A 1 90 ? 4.078 -28.274 14.074 1.00 47.75 90 ALA A N 1
ATOM 660 C CA . ALA A 1 90 ? 4.918 -29.419 13.711 1.00 47.75 90 ALA A CA 1
ATOM 661 C C . ALA A 1 90 ? 5.445 -29.540 12.271 1.00 47.75 90 ALA A C 1
ATOM 663 O O . ALA A 1 90 ? 4.729 -29.837 11.319 1.00 47.75 90 ALA A O 1
ATOM 664 N N . GLY A 1 91 ? 6.770 -29.441 12.167 1.00 49.09 91 GLY A N 1
ATOM 665 C CA . GLY A 1 91 ? 7.507 -29.722 10.949 1.00 49.09 91 GLY A CA 1
ATOM 666 C C . GLY A 1 91 ? 7.558 -31.198 10.562 1.00 49.09 91 GLY A C 1
ATOM 667 O O . GLY A 1 91 ? 7.362 -32.090 11.381 1.00 49.09 91 GLY A O 1
ATOM 668 N N . ALA A 1 92 ? 7.922 -31.411 9.302 1.00 44.72 92 ALA A N 1
ATOM 669 C CA . ALA A 1 92 ? 8.747 -32.516 8.839 1.00 44.72 92 ALA A CA 1
ATOM 670 C C . ALA A 1 92 ? 9.191 -32.196 7.404 1.00 44.72 92 ALA A C 1
ATOM 672 O O . ALA A 1 92 ? 8.390 -32.243 6.477 1.00 44.72 92 ALA A O 1
ATOM 673 N N . THR A 1 93 ? 10.473 -31.898 7.206 1.00 60.50 93 THR A N 1
ATOM 674 C CA . THR A 1 93 ? 11.153 -32.412 6.016 1.00 60.50 93 THR A CA 1
ATOM 675 C C . THR A 1 93 ? 11.314 -33.916 6.225 1.00 60.50 93 THR A C 1
ATOM 677 O O . THR A 1 93 ? 11.773 -34.347 7.286 1.00 60.50 93 THR A O 1
ATOM 680 N N . PRO A 1 94 ? 10.861 -34.727 5.266 1.00 49.47 94 PRO A N 1
ATOM 681 C CA . PRO A 1 94 ? 11.746 -35.797 4.820 1.00 49.47 94 PRO A CA 1
ATOM 682 C C . PRO A 1 94 ? 11.737 -35.982 3.296 1.00 49.47 94 PRO A C 1
ATOM 684 O O . PRO A 1 94 ? 10.682 -36.045 2.675 1.00 49.47 94 PRO A O 1
ATOM 687 N N . ASP A 1 95 ? 12.957 -36.090 2.773 1.00 47.88 95 ASP A N 1
ATOM 688 C CA . ASP A 1 95 ? 13.415 -36.946 1.677 1.00 47.88 95 ASP A CA 1
ATOM 689 C C . ASP A 1 95 ? 12.622 -37.055 0.363 1.00 47.88 95 ASP A C 1
ATOM 691 O O . ASP A 1 95 ? 11.498 -37.539 0.292 1.00 47.88 95 ASP A O 1
ATOM 695 N N . GLU A 1 96 ? 13.334 -36.670 -0.703 1.00 52.88 96 GLU 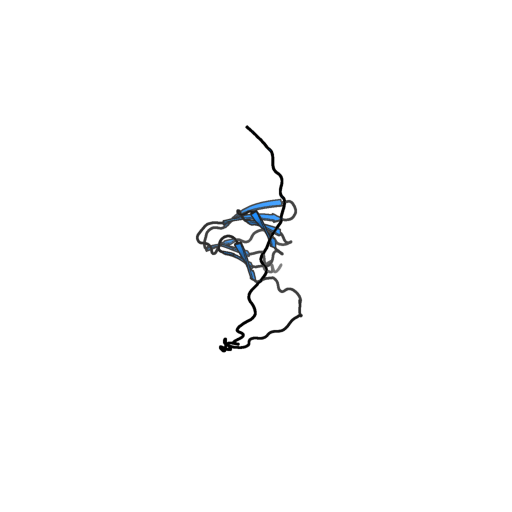A N 1
ATOM 696 C CA . GLU A 1 96 ? 13.618 -37.486 -1.894 1.00 52.88 96 GLU A CA 1
ATOM 697 C C . GLU A 1 96 ? 12.595 -38.596 -2.227 1.00 52.88 96 GLU A C 1
ATOM 699 O O . GLU A 1 96 ? 12.445 -39.555 -1.463 1.00 52.88 96 GLU A O 1
ATOM 704 N N . PRO A 1 97 ? 11.929 -38.550 -3.398 1.00 45.25 97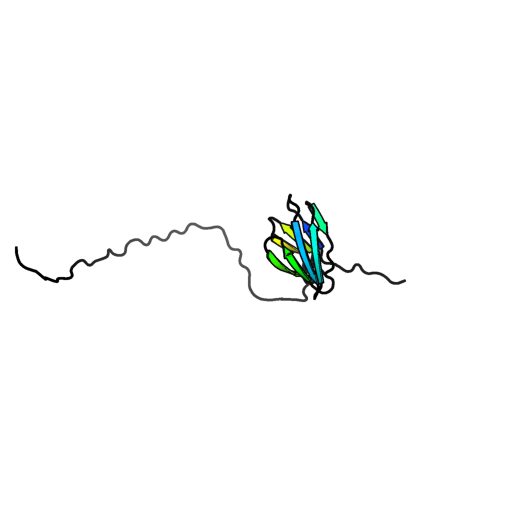 PRO A N 1
ATOM 705 C CA . PRO A 1 97 ? 11.037 -39.625 -3.800 1.00 45.25 97 PRO A CA 1
ATOM 706 C C . PRO A 1 97 ? 11.867 -40.870 -4.136 1.00 45.25 97 PRO A C 1
ATOM 708 O O . PRO A 1 97 ? 12.375 -41.025 -5.243 1.00 45.25 97 PRO A O 1
ATOM 711 N N . SER A 1 98 ? 11.990 -41.773 -3.164 1.00 44.44 98 SER A N 1
ATOM 712 C CA . SER A 1 98 ? 12.321 -43.168 -3.423 1.00 44.44 98 SER A CA 1
ATOM 713 C C . SER A 1 98 ? 11.166 -43.799 -4.197 1.00 44.44 98 SER A C 1
ATOM 715 O O . SER A 1 98 ? 10.068 -43.966 -3.663 1.00 44.44 98 SER A O 1
ATOM 717 N N . ASP A 1 99 ? 11.437 -44.155 -5.452 1.00 54.00 99 ASP A N 1
ATOM 718 C CA . ASP A 1 99 ? 10.684 -45.129 -6.234 1.00 54.00 99 ASP A CA 1
ATOM 719 C C . ASP A 1 99 ? 10.323 -46.337 -5.358 1.00 54.00 99 ASP A C 1
ATOM 721 O O . ASP A 1 99 ? 11.169 -47.131 -4.944 1.00 54.00 99 ASP A O 1
ATOM 725 N N . THR A 1 100 ? 9.042 -46.485 -5.052 1.00 45.69 100 THR A N 1
ATOM 726 C CA . THR A 1 100 ? 8.473 -47.754 -4.611 1.00 45.69 100 THR A CA 1
ATOM 727 C C . THR A 1 100 ? 7.132 -47.897 -5.296 1.00 45.69 100 THR A C 1
ATOM 729 O O . THR A 1 100 ? 6.098 -47.429 -4.829 1.00 45.69 100 THR A O 1
ATOM 732 N N . GLU A 1 101 ? 7.211 -48.525 -6.459 1.00 59.59 101 GLU A N 1
ATOM 733 C CA . GLU A 1 101 ? 6.121 -49.186 -7.153 1.00 59.59 101 GLU A CA 1
ATOM 734 C C . GLU A 1 101 ? 5.508 -50.257 -6.232 1.00 59.59 101 GLU A C 1
ATOM 736 O O . GLU A 1 101 ? 6.234 -51.087 -5.674 1.00 59.59 101 GLU A O 1
ATOM 741 N N . PRO A 1 102 ? 4.176 -50.288 -6.089 1.00 49.94 102 PRO A N 1
ATOM 742 C CA . PRO A 1 102 ? 3.482 -51.526 -5.818 1.00 49.94 102 PRO A CA 1
ATOM 743 C C . PRO A 1 102 ? 2.568 -51.841 -6.998 1.00 49.94 102 PRO A C 1
ATOM 745 O O . PRO A 1 102 ? 1.506 -51.244 -7.184 1.00 49.94 102 PRO A O 1
ATOM 748 N N . ASP A 1 103 ? 3.017 -52.830 -7.762 1.00 53.00 103 ASP A N 1
ATOM 749 C CA . ASP A 1 103 ? 2.194 -53.809 -8.459 1.00 53.00 103 ASP A CA 1
ATOM 750 C C . ASP A 1 103 ? 0.942 -54.154 -7.638 1.00 53.00 103 ASP A C 1
ATOM 752 O O . ASP A 1 103 ? 1.045 -54.730 -6.556 1.00 53.00 103 ASP A O 1
ATOM 756 N N . GLN A 1 104 ? -0.235 -53.789 -8.150 1.00 54.56 104 GLN A N 1
ATOM 757 C CA . GLN A 1 104 ? -1.466 -54.546 -7.936 1.00 54.56 104 GLN A CA 1
ATOM 758 C C . GLN A 1 104 ? -2.263 -54.523 -9.234 1.00 54.56 104 GLN A C 1
ATOM 760 O O . GLN A 1 104 ? -3.060 -53.624 -9.513 1.00 54.56 104 GLN A O 1
ATOM 765 N N . GLY A 1 105 ? -1.974 -55.537 -10.043 1.00 46.94 105 GLY A N 1
ATOM 766 C CA . GLY A 1 105 ? -2.822 -55.952 -11.135 1.00 46.94 105 GLY A CA 1
ATOM 767 C C . GLY A 1 105 ? -4.191 -56.445 -10.668 1.00 46.94 105 GLY A C 1
ATOM 768 O O . GLY A 1 105 ? -4.417 -56.779 -9.506 1.00 46.94 105 GLY A O 1
ATOM 769 N N . ASP A 1 106 ? -5.060 -56.514 -11.669 1.00 55.25 106 ASP A N 1
ATOM 770 C CA . ASP A 1 106 ? -6.190 -57.425 -11.777 1.00 55.25 106 ASP A CA 1
ATOM 771 C C . ASP A 1 106 ? -7.238 -57.387 -10.658 1.00 55.25 106 ASP A C 1
ATOM 773 O O . ASP A 1 106 ? -7.176 -58.108 -9.662 1.00 55.25 106 ASP A O 1
ATOM 777 N N . ASN A 1 107 ? -8.328 -56.655 -10.921 1.00 57.47 107 ASN A N 1
ATOM 778 C CA . ASN A 1 107 ? -9.624 -57.253 -10.634 1.00 57.47 107 ASN A CA 1
ATOM 779 C C . ASN A 1 107 ? -10.756 -56.762 -11.550 1.00 57.47 107 ASN A C 1
ATOM 781 O O . ASN A 1 107 ? -11.248 -55.642 -11.435 1.00 57.47 107 ASN A O 1
ATOM 785 N N . ALA A 1 108 ? -11.172 -57.702 -12.401 1.00 53.81 108 ALA A N 1
ATOM 786 C CA . ALA A 1 108 ? -12.553 -58.047 -12.731 1.00 53.81 108 ALA A CA 1
ATOM 787 C C . ALA A 1 108 ? -13.431 -56.993 -13.430 1.00 53.81 108 ALA A C 1
ATOM 789 O O . ALA A 1 108 ? -14.234 -56.283 -12.830 1.00 53.81 108 ALA A O 1
ATOM 790 N N . GLU A 1 109 ? -13.311 -57.004 -14.758 1.00 46.81 109 GLU A N 1
ATOM 791 C CA . GLU A 1 109 ? -14.392 -57.310 -15.707 1.00 46.81 109 GLU A CA 1
ATOM 792 C C . GLU A 1 109 ? -15.837 -57.216 -15.170 1.00 46.81 109 GLU A C 1
ATOM 794 O O . GLU A 1 109 ? -16.294 -58.011 -14.347 1.00 46.81 109 GLU A O 1
ATOM 799 N N . ALA A 1 110 ? -16.578 -56.251 -15.714 1.00 60.47 110 ALA A N 1
ATOM 800 C CA . ALA A 1 110 ? -18.013 -56.105 -15.527 1.00 60.47 110 ALA A CA 1
ATOM 801 C C . ALA A 1 110 ? -18.796 -57.153 -16.338 1.00 60.47 110 ALA A C 1
ATOM 803 O O . ALA A 1 110 ? -18.564 -57.322 -17.536 1.00 60.47 110 ALA A O 1
ATOM 804 N N . PRO A 1 111 ? -19.818 -57.765 -15.729 1.00 61.06 111 PRO A N 1
ATOM 805 C CA . PRO A 1 111 ? -21.092 -57.961 -16.418 1.00 61.06 111 PRO A CA 1
ATOM 806 C C . PRO A 1 111 ? -22.252 -57.423 -15.543 1.00 61.06 111 PRO A C 1
ATOM 808 O O . PRO A 1 111 ? -22.075 -57.295 -14.330 1.00 61.06 111 PRO A O 1
ATOM 811 N N . PRO A 1 112 ? -23.446 -57.107 -16.094 1.00 53.22 112 PRO A N 1
ATOM 812 C CA . PRO A 1 112 ? -24.101 -57.929 -17.107 1.00 53.22 112 PRO A CA 1
ATOM 813 C C . PRO A 1 112 ? -24.832 -57.204 -18.244 1.00 53.22 112 PRO A C 1
ATOM 815 O O . PRO A 1 112 ? -25.201 -56.033 -18.193 1.00 53.22 112 PRO A O 1
ATOM 818 N N . ALA A 1 113 ? -25.063 -58.013 -19.273 1.00 54.00 113 ALA A N 1
ATOM 819 C CA . ALA A 1 113 ? -26.014 -57.799 -20.338 1.00 54.00 113 ALA A CA 1
ATOM 820 C C . ALA A 1 113 ? -27.475 -57.924 -19.859 1.00 54.00 113 ALA A C 1
ATOM 822 O O . ALA A 1 113 ? -27.778 -58.634 -18.902 1.00 54.00 113 ALA A O 1
ATOM 823 N N . ASP A 1 114 ? -28.339 -57.339 -20.688 1.00 48.50 114 ASP A N 1
ATOM 824 C CA . ASP A 1 114 ? -29.613 -57.899 -21.151 1.00 48.50 114 ASP A CA 1
ATOM 825 C C . ASP A 1 114 ? -30.937 -57.350 -20.571 1.00 48.50 114 ASP A C 1
ATOM 827 O O . ASP A 1 114 ? -31.391 -57.696 -19.484 1.00 48.50 114 ASP A O 1
ATOM 831 N N . SER A 1 115 ? -31.581 -56.576 -21.458 1.00 57.31 115 SER A N 1
ATOM 832 C CA . SER A 1 115 ? -33.020 -56.503 -21.758 1.00 57.31 115 SER A CA 1
ATOM 833 C C . SER A 1 115 ? -33.987 -55.697 -20.881 1.00 57.31 115 SER A C 1
ATOM 835 O O . SER A 1 115 ? -34.211 -55.988 -19.710 1.00 57.31 115 SER A O 1
ATOM 837 N N . PRO A 1 116 ? -34.780 -54.835 -21.544 1.00 57.34 116 PRO A N 1
ATOM 838 C CA . PRO A 1 116 ? -36.213 -54.733 -21.294 1.00 57.34 116 PRO A CA 1
ATOM 839 C C . PRO A 1 116 ? -37.033 -55.323 -22.465 1.00 57.34 116 PRO A C 1
ATOM 841 O O . PRO A 1 116 ? -36.805 -54.945 -23.616 1.00 57.34 116 PRO A O 1
ATOM 844 N N . PRO A 1 117 ? -38.037 -56.189 -22.222 1.00 55.34 117 PRO A N 1
ATOM 845 C CA . PRO A 1 117 ? -39.074 -56.472 -23.203 1.00 55.34 117 PRO A CA 1
ATOM 846 C C . PRO A 1 117 ? -40.233 -55.480 -23.038 1.00 55.34 117 PRO A C 1
ATOM 848 O O . PRO A 1 117 ? -40.718 -55.264 -21.929 1.00 55.34 117 PRO A O 1
ATOM 851 N N . ALA A 1 118 ? -40.733 -54.933 -24.143 1.00 55.56 118 ALA A N 1
ATOM 852 C CA . ALA A 1 118 ? -42.116 -54.469 -24.230 1.00 55.56 118 ALA A CA 1
ATOM 853 C C . ALA A 1 118 ? -42.558 -54.455 -25.696 1.00 55.56 118 ALA A C 1
ATOM 855 O O . ALA A 1 118 ? -42.326 -53.509 -26.446 1.00 55.56 118 ALA A O 1
ATOM 856 N N . ASP A 1 119 ? -43.181 -55.565 -26.074 1.00 50.94 119 ASP A N 1
ATOM 857 C CA . ASP A 1 119 ? -44.105 -55.684 -27.191 1.00 50.94 119 ASP A CA 1
ATOM 858 C C . ASP A 1 119 ? -45.219 -54.629 -27.064 1.00 50.94 119 ASP A C 1
ATOM 860 O O . ASP A 1 119 ? -45.887 -54.542 -26.032 1.00 50.94 119 ASP A O 1
ATOM 864 N N . ALA A 1 120 ? -45.403 -53.819 -28.105 1.00 54.25 120 ALA A N 1
ATOM 865 C CA . ALA A 1 120 ? -46.646 -53.103 -28.359 1.00 54.25 120 ALA A CA 1
ATOM 866 C C . ALA A 1 120 ? -46.741 -52.788 -29.858 1.00 54.25 120 ALA A C 1
ATOM 868 O O . ALA A 1 120 ? -46.180 -51.812 -30.356 1.00 54.25 120 ALA A O 1
ATOM 869 N N . ALA A 1 121 ? -47.460 -53.647 -30.580 1.00 58.31 121 ALA A N 1
ATOM 870 C CA . ALA A 1 121 ? -47.953 -53.367 -31.924 1.00 58.31 121 ALA A CA 1
ATOM 871 C C . ALA A 1 121 ? -48.789 -52.070 -31.961 1.00 58.31 121 ALA A C 1
ATOM 873 O O . ALA A 1 121 ? -49.427 -51.695 -30.972 1.00 58.31 121 ALA A O 1
ATOM 874 N N . PRO A 1 122 ? -48.907 -51.449 -33.143 1.00 58.91 122 PRO A N 1
ATOM 875 C CA . PRO A 1 122 ? -50.238 -51.443 -33.740 1.00 58.91 122 PRO A CA 1
ATOM 876 C C . PRO A 1 122 ? -50.269 -51.838 -35.220 1.00 58.91 122 PRO A C 1
ATOM 878 O O . PRO A 1 122 ? -49.292 -51.775 -35.960 1.00 58.91 122 PRO A O 1
ATOM 881 N N . GLN A 1 123 ? -51.460 -52.292 -35.598 1.00 51.16 123 GLN A N 1
ATOM 882 C CA . GLN A 1 123 ? -51.858 -52.845 -36.883 1.00 51.16 123 GLN A CA 1
ATOM 883 C C . GLN A 1 123 ? -52.011 -51.795 -37.999 1.00 51.16 123 GLN A C 1
ATOM 885 O O . GLN A 1 123 ? -52.362 -50.651 -37.732 1.00 51.16 123 GLN A O 1
ATOM 890 N N . ALA A 1 124 ? -51.907 -52.308 -39.232 1.00 49.66 124 ALA A N 1
ATOM 891 C CA . ALA A 1 124 ? -52.637 -51.936 -40.453 1.00 49.66 124 ALA A CA 1
ATOM 892 C C . ALA A 1 124 ? -52.391 -50.559 -41.107 1.00 49.66 124 ALA A C 1
ATOM 894 O O . ALA A 1 124 ? -52.782 -49.521 -40.581 1.00 49.66 124 ALA A O 1
ATOM 895 N N . HIS A 1 125 ? -51.909 -50.590 -42.357 1.00 44.94 125 HIS A N 1
ATOM 896 C CA . HIS A 1 125 ? -52.742 -50.353 -43.548 1.00 44.94 125 HIS A CA 1
ATOM 897 C C . HIS A 1 125 ? -52.082 -50.915 -44.815 1.00 44.94 125 HIS A C 1
ATOM 899 O O . HIS A 1 125 ? -50.835 -50.875 -44.892 1.00 44.94 125 HIS A O 1
#

Secondary structure (DSSP, 8-state):
----PPP---EEEE-SSS-EEEEEEETTEEEEEEE-TTEEE--S-TT-EEEEETTS-EEEE-SS-EEEEETTEEEEEE----S------------------------------------------

Foldseek 3Di:
DDDDDPLLFEKEFEQDQQKWWKWKADPHDIDIDIAHHRGMDGDPQSQWIWIATPVGDIDIDRTRWYWYQDPRDIDTPGDPPDPDPDDDDDDDDDDDDDDDDDDDDDDDDDDDDDDDDDDDDDDDD

pLDDT: mean 74.82, std 19.66, range [44.44, 96.38]

Radius of gyration: 31.16 Å; chains: 1; bounding box: 66×77×67 Å

Sequence (125 aa):
MIFAFPAEALTISNVDPDPHTITVTVGSDSNELTIEPQTEVDPPCDKGCKVELENGEQYEMKGDESVSIEDGVIFVDAAPSEEGDDGAAAGATPDEPSDTEPDQGDNAEAPPADSPPADAAPQAH